Protein AF-A0A7K4B1U3-F1 (afdb_monomer_lite)

pLDDT: mean 92.95, std 7.36, range [60.16, 98.25]

Secondary structure (DSSP, 8-state):
-------EEE-TTS-EEEE---HHHHHHHHHHHHHHHHHHHHHHTTTS----HHHHGGG-

Structure (mmCIF, N/CA/C/O backbone):
data_AF-A0A7K4B1U3-F1
#
_entry.id   AF-A0A7K4B1U3-F1
#
loop_
_atom_site.group_PDB
_atom_site.id
_atom_site.type_symbol
_atom_site.label_atom_id
_atom_site.label_alt_id
_atom_site.label_comp_id
_atom_site.label_asym_id
_atom_site.label_entity_id
_atom_site.label_seq_id
_atom_site.pdbx_PDB_ins_code
_atom_site.Cartn_x
_atom_site.Cartn_y
_atom_site.Cartn_z
_atom_site.occupancy
_atom_site.B_iso_or_equiv
_atom_site.auth_seq_id
_atom_site.auth_comp_id
_atom_site.auth_asym_id
_atom_site.auth_atom_id
_atom_site.pdbx_PDB_model_num
ATOM 1 N N . MET A 1 1 ? -16.296 -3.892 -7.832 1.00 60.16 1 MET A N 1
ATOM 2 C CA . MET A 1 1 ? -15.944 -3.258 -6.545 1.00 60.16 1 MET A CA 1
ATOM 3 C C . MET A 1 1 ? -15.234 -4.318 -5.723 1.00 60.16 1 MET A C 1
ATOM 5 O O . MET A 1 1 ? -15.726 -5.439 -5.724 1.00 60.16 1 MET A O 1
ATOM 9 N N . LEU A 1 2 ? -14.058 -4.036 -5.151 1.00 66.81 2 LEU A N 1
ATOM 10 C CA . LEU A 1 2 ? -13.382 -5.010 -4.285 1.00 66.81 2 LEU A CA 1
ATOM 11 C C . LEU A 1 2 ? -14.302 -5.313 -3.096 1.00 66.81 2 LEU A C 1
ATOM 13 O O . LEU A 1 2 ? -14.838 -4.381 -2.499 1.00 66.81 2 LEU A O 1
ATOM 17 N N . ASP A 1 3 ? -14.509 -6.593 -2.792 1.00 77.62 3 ASP A N 1
ATOM 18 C CA . ASP A 1 3 ? -15.326 -7.042 -1.659 1.00 77.62 3 ASP A CA 1
ATOM 19 C C . ASP A 1 3 ? -14.533 -6.873 -0.355 1.00 77.62 3 ASP A C 1
ATOM 21 O O . ASP A 1 3 ? -14.032 -7.825 0.238 1.00 77.62 3 ASP A O 1
ATOM 25 N N . ILE A 1 4 ? -14.300 -5.614 0.017 1.00 83.62 4 ILE A N 1
ATOM 26 C CA . ILE A 1 4 ? -13.599 -5.243 1.244 1.00 83.62 4 ILE A CA 1
ATOM 27 C C . ILE A 1 4 ? -14.656 -4.994 2.306 1.00 83.62 4 ILE A C 1
ATOM 29 O O . ILE A 1 4 ? -15.483 -4.084 2.194 1.00 83.62 4 ILE A O 1
ATOM 33 N N . ARG A 1 5 ? -14.614 -5.796 3.367 1.00 84.31 5 ARG A N 1
ATOM 34 C CA . ARG A 1 5 ? -15.535 -5.648 4.488 1.00 84.31 5 ARG A CA 1
ATOM 35 C C . ARG A 1 5 ? -15.238 -4.350 5.236 1.00 84.31 5 ARG A C 1
ATOM 37 O O . ARG A 1 5 ? -14.200 -4.218 5.875 1.00 84.31 5 ARG A O 1
ATOM 44 N N . HIS A 1 6 ? -16.173 -3.406 5.190 1.00 82.94 6 HIS A N 1
ATOM 45 C CA . HIS A 1 6 ? -16.013 -2.115 5.850 1.00 82.94 6 HIS A CA 1
ATOM 46 C C . HIS A 1 6 ? -16.350 -2.216 7.344 1.00 82.94 6 HIS A C 1
ATOM 48 O O . HIS A 1 6 ? -17.505 -2.420 7.721 1.00 82.94 6 HIS A O 1
ATOM 54 N N . GLN A 1 7 ? -15.333 -2.078 8.193 1.00 92.12 7 GLN A N 1
ATOM 55 C CA . GLN A 1 7 ? -15.460 -2.000 9.648 1.00 92.12 7 GLN A CA 1
ATOM 56 C C . GLN A 1 7 ? -14.615 -0.832 10.156 1.00 92.12 7 GLN A C 1
ATOM 58 O O . GLN A 1 7 ? -13.470 -0.670 9.738 1.00 92.12 7 GLN A O 1
ATOM 63 N N . SER A 1 8 ? -15.171 -0.028 11.062 1.00 93.69 8 SER A N 1
ATOM 64 C CA . SER A 1 8 ? -14.531 1.186 11.575 1.00 93.69 8 SER A CA 1
ATOM 65 C C . SER A 1 8 ? -14.537 1.243 13.096 1.00 93.69 8 SER A C 1
ATOM 67 O O . SER A 1 8 ? -15.487 0.797 13.736 1.00 93.69 8 SER A O 1
ATOM 69 N N . ILE A 1 9 ? -13.503 1.863 13.654 1.00 96.56 9 ILE A N 1
ATOM 70 C CA . ILE A 1 9 ? -13.418 2.248 15.062 1.00 96.56 9 ILE A CA 1
ATOM 71 C C . ILE A 1 9 ? -13.886 3.700 15.160 1.00 96.56 9 ILE A C 1
ATOM 73 O O . ILE A 1 9 ? -13.406 4.554 14.411 1.00 96.56 9 ILE A O 1
ATOM 77 N N . THR A 1 10 ? -14.819 3.986 16.064 1.00 97.19 10 THR A N 1
ATOM 78 C CA . THR A 1 10 ? -15.360 5.332 16.303 1.00 97.19 10 THR A CA 1
ATOM 79 C C . THR A 1 10 ? -14.902 5.890 17.646 1.00 97.19 10 THR A C 1
ATOM 81 O O . THR A 1 10 ? -14.798 5.147 18.620 1.00 97.19 10 THR A O 1
ATOM 84 N N . SER A 1 11 ? -14.652 7.200 17.703 1.00 96.31 11 SER A N 1
ATOM 85 C CA . SER A 1 11 ? -14.439 7.939 18.951 1.00 96.31 11 SER A CA 1
ATOM 86 C C . SER A 1 11 ? -15.721 8.020 19.787 1.00 96.31 11 SER A C 1
ATOM 88 O O . SER A 1 11 ? -16.805 7.681 19.309 1.00 96.31 11 SER A O 1
ATOM 90 N N . GLU A 1 12 ? -15.611 8.527 21.018 1.00 95.25 12 GLU A N 1
ATOM 91 C CA . GLU A 1 12 ? -16.768 8.776 21.895 1.00 95.25 12 GLU A CA 1
ATOM 92 C C . GLU A 1 12 ? -17.800 9.724 21.259 1.00 95.25 12 GLU A C 1
ATOM 94 O O . GLU A 1 12 ? -18.999 9.489 21.366 1.00 95.25 12 GLU A O 1
ATOM 99 N N . ASP A 1 13 ? -17.342 10.720 20.492 1.00 96.44 13 ASP A N 1
ATOM 100 C CA . ASP A 1 13 ? -18.199 11.643 19.728 1.00 96.44 13 ASP A CA 1
ATOM 101 C C . ASP A 1 13 ? -18.806 11.014 18.453 1.00 96.44 13 ASP A C 1
ATOM 103 O O . ASP A 1 13 ? -19.390 11.714 17.622 1.00 96.44 13 ASP A O 1
ATOM 107 N N . GLY A 1 14 ? -18.614 9.709 18.232 1.00 93.75 14 GLY A N 1
ATOM 108 C CA . GLY A 1 14 ? -19.130 8.981 17.071 1.00 93.75 14 GLY A CA 1
ATOM 109 C C . GLY A 1 14 ? -18.367 9.222 15.764 1.00 93.75 14 GLY A C 1
ATOM 110 O O . GLY A 1 14 ? -18.849 8.840 14.697 1.00 93.75 14 GLY A O 1
ATOM 111 N N . LYS A 1 15 ? -17.180 9.840 15.8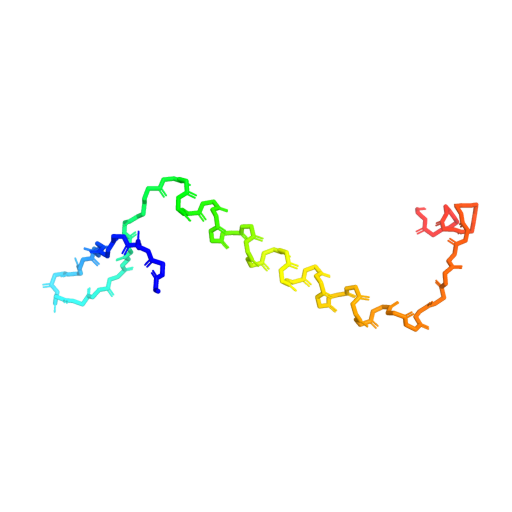04 1.00 96.00 15 LYS A N 1
ATOM 112 C CA . LYS A 1 15 ? -16.371 10.091 14.598 1.00 96.00 15 LYS A CA 1
ATOM 113 C C . LYS A 1 15 ? -15.512 8.868 14.263 1.00 96.00 15 LYS A C 1
ATOM 115 O O . LYS A 1 15 ? -14.849 8.359 15.163 1.00 96.00 15 LYS A O 1
ATOM 120 N N . PRO A 1 16 ? -15.459 8.394 13.005 1.00 95.31 16 PRO A N 1
ATOM 121 C CA . PRO A 1 16 ? -14.521 7.345 12.612 1.00 95.31 16 PRO A CA 1
ATOM 122 C C . PRO A 1 16 ? -13.076 7.807 12.825 1.00 95.31 16 PRO A C 1
ATOM 124 O O . PRO A 1 16 ? -12.686 8.866 12.337 1.00 95.31 16 PRO A O 1
ATOM 127 N N . VAL A 1 17 ? -12.289 7.015 13.550 1.00 96.94 17 VAL A N 1
ATOM 128 C CA . VAL A 1 17 ? -10.868 7.286 13.843 1.00 96.94 17 VAL A CA 1
ATOM 129 C C . VAL A 1 17 ? -9.935 6.205 13.304 1.00 96.94 17 VAL A C 1
ATOM 131 O O . VAL A 1 17 ? -8.724 6.399 13.273 1.00 96.94 17 VAL A O 1
ATOM 134 N N . GLY A 1 18 ? -10.480 5.073 12.858 1.00 95.44 18 GLY A N 1
ATOM 135 C CA . GLY A 1 18 ? -9.704 3.989 12.267 1.00 95.44 18 GLY A CA 1
ATOM 136 C C . GLY A 1 18 ? -10.580 2.964 11.559 1.00 95.44 18 GLY A C 1
ATOM 137 O O . GLY A 1 18 ? -11.808 2.995 11.669 1.00 95.44 18 GLY A O 1
ATOM 138 N N . VAL A 1 19 ? -9.939 2.040 10.846 1.00 94.38 19 VAL A N 1
ATOM 139 C CA . VAL A 1 19 ? -10.585 0.911 10.164 1.00 94.38 19 VAL A CA 1
ATOM 140 C C . VAL A 1 19 ? -10.006 -0.410 10.649 1.00 94.38 19 VAL A C 1
ATOM 142 O O . VAL A 1 19 ? -8.848 -0.475 11.056 1.00 94.38 19 VAL A O 1
ATOM 145 N N . ILE A 1 20 ? -10.821 -1.460 10.604 1.00 94.44 20 ILE A N 1
ATOM 146 C CA . ILE A 1 20 ? -10.400 -2.826 10.910 1.00 94.44 20 ILE A CA 1
ATOM 147 C C . ILE A 1 20 ? -10.388 -3.607 9.603 1.00 94.44 20 ILE A C 1
ATOM 149 O O . ILE A 1 20 ? -11.416 -3.733 8.938 1.00 94.44 20 ILE A O 1
ATOM 153 N N . LEU A 1 21 ? -9.222 -4.143 9.261 1.00 93.94 21 LEU A N 1
ATOM 154 C CA . LEU A 1 21 ? -8.995 -4.974 8.087 1.00 93.94 21 LEU A CA 1
ATOM 155 C C . LEU A 1 21 ? -8.406 -6.307 8.538 1.00 93.94 21 LEU A C 1
ATOM 157 O O . LEU A 1 21 ? -7.649 -6.357 9.511 1.00 93.94 21 LEU A O 1
ATOM 161 N N . ASP A 1 22 ? -8.739 -7.387 7.835 1.00 93.38 22 ASP A N 1
ATOM 162 C CA . ASP A 1 22 ? -7.958 -8.610 7.964 1.00 93.38 22 ASP A CA 1
ATOM 163 C C . ASP A 1 22 ? -6.552 -8.390 7.384 1.00 93.38 22 ASP A C 1
ATOM 165 O O . ASP A 1 22 ? -6.316 -7.512 6.546 1.00 93.38 22 ASP A O 1
ATOM 169 N N . ILE A 1 23 ? -5.604 -9.188 7.866 1.00 95.06 23 ILE A N 1
ATOM 170 C CA . ILE A 1 23 ? -4.189 -8.998 7.556 1.00 95.06 23 ILE A CA 1
ATOM 171 C C . ILE A 1 23 ? -3.881 -9.168 6.062 1.00 95.06 23 ILE A C 1
ATOM 173 O O . ILE A 1 23 ? -2.981 -8.502 5.550 1.00 95.06 23 ILE A O 1
ATOM 177 N N . ASP A 1 24 ? -4.624 -10.019 5.354 1.00 94.25 24 ASP A N 1
ATOM 178 C CA . ASP A 1 24 ? -4.389 -10.286 3.936 1.00 94.25 24 ASP A CA 1
ATOM 179 C C . ASP A 1 24 ? -4.892 -9.122 3.081 1.00 94.25 24 ASP A C 1
ATOM 181 O O . ASP A 1 24 ? -4.195 -8.674 2.165 1.00 94.25 24 ASP A O 1
ATOM 185 N N . THR A 1 25 ? -6.054 -8.565 3.426 1.00 93.44 25 THR A N 1
ATOM 186 C CA . THR A 1 25 ? -6.565 -7.334 2.816 1.00 93.44 25 THR A CA 1
ATOM 187 C C . THR A 1 25 ? -5.618 -6.160 3.054 1.00 93.44 25 THR A C 1
ATOM 189 O O . THR A 1 25 ? -5.311 -5.437 2.106 1.00 93.44 25 THR A O 1
ATOM 192 N N . PHE A 1 26 ? -5.108 -5.983 4.278 1.00 94.31 26 PHE A N 1
ATOM 193 C CA . PHE A 1 26 ? -4.150 -4.916 4.592 1.00 94.31 26 PHE A CA 1
ATOM 194 C C . PHE A 1 26 ? -2.875 -5.019 3.739 1.00 94.31 26 PHE A C 1
ATOM 196 O O . PHE A 1 26 ? -2.541 -4.081 3.016 1.00 94.31 26 PHE A O 1
ATOM 203 N N . LYS A 1 27 ? -2.226 -6.189 3.718 1.00 96.31 27 LYS A N 1
ATOM 204 C CA . LYS A 1 27 ? -1.010 -6.421 2.916 1.00 96.31 27 LYS A CA 1
ATOM 205 C C . LYS A 1 27 ? -1.244 -6.256 1.418 1.00 96.31 27 LYS A C 1
ATOM 207 O O . LYS A 1 27 ? -0.357 -5.822 0.687 1.00 96.31 27 LYS A O 1
ATOM 212 N N . LYS A 1 28 ? -2.431 -6.629 0.934 1.00 94.50 28 LYS A N 1
ATOM 213 C CA . LYS A 1 28 ? -2.798 -6.428 -0.470 1.00 94.50 28 LYS A CA 1
ATOM 214 C C . LYS A 1 28 ? -2.875 -4.942 -0.815 1.00 94.50 28 LYS A C 1
ATOM 216 O O . LYS A 1 28 ? -2.461 -4.572 -1.909 1.00 94.50 28 LYS A O 1
ATOM 221 N N . ILE A 1 29 ? -3.389 -4.111 0.092 1.00 94.56 29 ILE A N 1
ATOM 222 C CA . ILE A 1 29 ? -3.413 -2.655 -0.084 1.00 94.56 29 ILE A CA 1
ATOM 223 C C . ILE A 1 29 ? -1.985 -2.103 -0.104 1.00 94.56 29 ILE A C 1
ATOM 225 O O . ILE A 1 29 ? -1.662 -1.366 -1.032 1.00 94.56 29 ILE A O 1
ATOM 229 N N . GLU A 1 30 ? -1.131 -2.499 0.848 1.00 96.81 30 GLU A N 1
ATOM 230 C CA . GLU A 1 30 ? 0.283 -2.081 0.878 1.00 96.81 30 GLU A CA 1
ATOM 231 C C . GL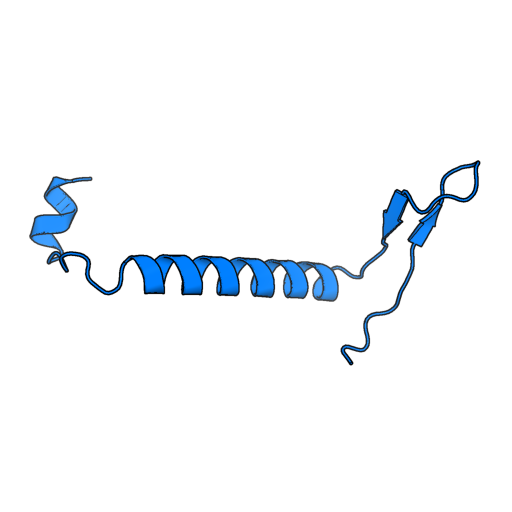U A 1 30 ? 0.989 -2.405 -0.437 1.00 96.81 30 GLU A C 1
ATOM 233 O O . GLU A 1 30 ? 1.516 -1.504 -1.083 1.00 96.81 30 GLU A O 1
ATOM 238 N N . ARG A 1 31 ? 0.892 -3.657 -0.902 1.00 97.88 31 ARG A N 1
ATOM 239 C CA . ARG A 1 31 ? 1.517 -4.079 -2.161 1.00 97.88 31 ARG A CA 1
ATOM 240 C C . ARG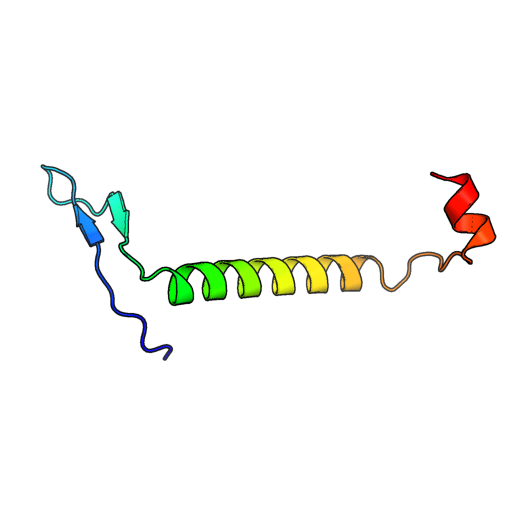 A 1 31 ? 1.056 -3.245 -3.353 1.00 97.88 31 ARG A C 1
ATOM 242 O O . ARG A 1 31 ? 1.873 -2.863 -4.173 1.00 97.88 31 ARG A O 1
ATOM 249 N N . ILE A 1 32 ? -0.241 -2.953 -3.463 1.00 96.94 32 ILE A N 1
ATOM 250 C CA . ILE A 1 32 ? -0.757 -2.145 -4.578 1.00 96.94 32 ILE A CA 1
ATOM 251 C C . ILE A 1 32 ? -0.164 -0.730 -4.547 1.00 96.94 32 ILE A C 1
ATOM 253 O O . ILE A 1 32 ? 0.154 -0.180 -5.600 1.00 96.94 32 ILE A O 1
ATOM 257 N N . ILE A 1 33 ? -0.023 -0.139 -3.358 1.00 98.06 33 ILE A N 1
ATOM 258 C CA . ILE A 1 33 ? 0.562 1.198 -3.197 1.00 98.06 33 ILE A CA 1
ATOM 259 C C . ILE A 1 33 ? 2.058 1.172 -3.538 1.00 98.06 33 ILE A C 1
ATOM 261 O O . ILE A 1 33 ? 2.525 2.048 -4.265 1.00 98.06 33 ILE A O 1
ATOM 265 N N . GLU A 1 34 ? 2.790 0.167 -3.057 1.00 98.12 34 GLU A N 1
ATOM 266 C CA . GLU A 1 34 ? 4.216 -0.027 -3.345 1.00 98.12 34 GLU A CA 1
ATOM 267 C C . GLU A 1 34 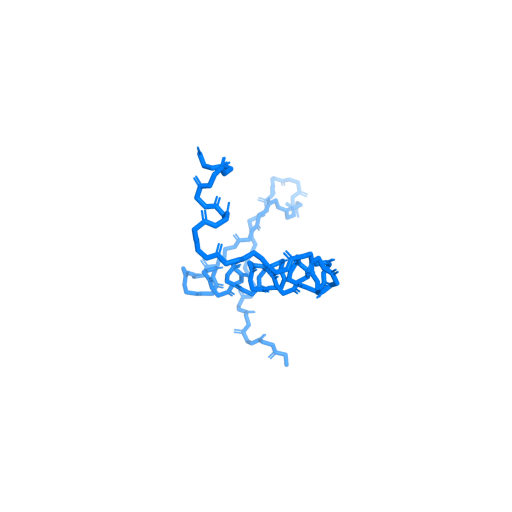? 4.470 -0.253 -4.839 1.00 98.12 34 GLU A C 1
ATOM 269 O O . GLU A 1 34 ? 5.300 0.440 -5.423 1.00 98.12 34 GLU A O 1
ATOM 274 N N . ASP A 1 35 ? 3.716 -1.156 -5.471 1.00 98.25 35 ASP A N 1
ATOM 275 C CA . ASP A 1 35 ? 3.827 -1.467 -6.899 1.00 98.25 35 ASP A CA 1
ATOM 276 C C . ASP A 1 35 ? 3.532 -0.226 -7.755 1.00 98.25 35 ASP A C 1
ATOM 278 O O . ASP A 1 35 ? 4.230 0.037 -8.735 1.00 98.25 35 ASP A O 1
ATOM 282 N N . TYR A 1 36 ? 2.525 0.571 -7.376 1.00 97.94 36 TYR A N 1
ATOM 283 C CA . TYR A 1 36 ? 2.213 1.828 -8.056 1.00 97.94 36 TYR A CA 1
ATOM 284 C C . TYR A 1 36 ? 3.346 2.851 -7.914 1.00 97.94 36 TYR A C 1
ATOM 286 O O . TYR A 1 36 ? 3.754 3.459 -8.905 1.00 97.94 36 TYR A O 1
ATOM 294 N N . GLY A 1 37 ? 3.863 3.033 -6.696 1.00 97.81 37 GLY A N 1
ATOM 295 C CA . GLY A 1 37 ? 4.979 3.939 -6.435 1.00 97.81 37 GLY A CA 1
ATOM 296 C C . GLY A 1 37 ? 6.229 3.536 -7.213 1.00 97.81 37 GLY A C 1
ATOM 297 O O . GLY A 1 37 ? 6.838 4.373 -7.872 1.00 97.81 37 GLY A O 1
ATOM 298 N N . LEU A 1 38 ? 6.565 2.245 -7.209 1.00 98.00 38 LEU A N 1
ATOM 299 C CA . LEU A 1 38 ? 7.686 1.705 -7.970 1.00 98.00 38 LEU A CA 1
ATOM 300 C C . LEU A 1 38 ? 7.505 1.921 -9.475 1.00 98.00 38 LEU A C 1
ATOM 302 O O . LEU A 1 38 ? 8.423 2.409 -10.125 1.00 98.00 38 LEU A O 1
ATOM 306 N N . ALA A 1 39 ? 6.330 1.607 -10.026 1.00 98.12 39 ALA A N 1
ATOM 307 C CA . ALA A 1 39 ? 6.052 1.816 -11.446 1.00 98.12 39 ALA A CA 1
ATOM 308 C C . ALA A 1 39 ? 6.199 3.292 -11.849 1.00 98.12 39 ALA A C 1
ATOM 310 O O . ALA A 1 39 ? 6.708 3.582 -12.929 1.00 98.12 39 ALA A O 1
ATOM 311 N N . HIS A 1 40 ? 5.792 4.219 -10.977 1.00 97.56 40 HIS A N 1
ATOM 312 C CA . HIS A 1 40 ? 5.966 5.649 -11.210 1.00 97.56 40 HIS A CA 1
ATOM 313 C C . HIS A 1 40 ? 7.443 6.051 -11.228 1.00 97.56 40 HIS A C 1
ATOM 315 O O . HIS A 1 40 ? 7.883 6.670 -12.190 1.00 97.56 40 HIS A O 1
ATOM 321 N N . LEU A 1 41 ? 8.218 5.624 -10.226 1.00 97.31 41 LEU A N 1
ATOM 322 C CA . LEU A 1 41 ? 9.658 5.892 -10.159 1.00 97.31 41 LEU A CA 1
ATOM 323 C C . LEU A 1 41 ? 10.412 5.300 -11.359 1.00 97.31 41 LEU A C 1
ATOM 325 O O . LEU A 1 41 ? 11.331 5.917 -11.884 1.00 97.31 41 LEU A O 1
ATOM 329 N N . MET A 1 42 ? 10.010 4.113 -11.818 1.00 96.06 42 MET A N 1
ATOM 330 C CA . MET A 1 42 ? 10.586 3.492 -13.012 1.00 96.06 42 MET A CA 1
ATOM 331 C C . MET A 1 42 ? 10.270 4.280 -14.287 1.00 96.06 42 MET A C 1
ATOM 333 O O . MET A 1 42 ? 11.126 4.367 -15.158 1.00 96.06 42 MET A O 1
ATOM 337 N N . ALA A 1 43 ? 9.063 4.840 -14.400 1.00 96.81 43 ALA A N 1
ATOM 338 C CA . ALA A 1 43 ? 8.687 5.679 -15.535 1.00 96.81 43 ALA A CA 1
ATOM 339 C C . ALA A 1 43 ? 9.430 7.026 -15.523 1.00 96.81 43 ALA A C 1
ATOM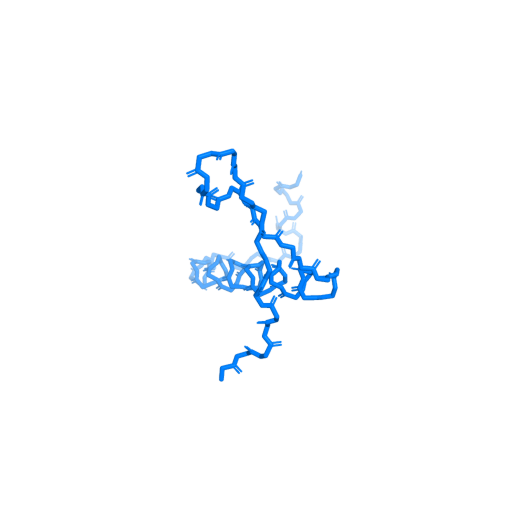 341 O O . ALA A 1 43 ? 9.822 7.516 -16.575 1.00 96.81 43 ALA A O 1
ATOM 342 N N . GLU A 1 44 ? 9.656 7.615 -14.345 1.00 96.31 44 GLU A N 1
ATOM 343 C CA . GLU A 1 44 ? 10.463 8.837 -14.209 1.00 96.31 44 GLU A CA 1
ATOM 344 C C . GLU A 1 44 ? 11.922 8.624 -14.637 1.00 96.31 44 GLU A C 1
ATOM 346 O O . GLU A 1 44 ? 12.524 9.533 -15.200 1.00 96.31 44 GLU A O 1
ATOM 351 N N . ALA A 1 45 ? 12.465 7.425 -14.412 1.00 94.12 45 ALA A N 1
ATOM 352 C CA . ALA A 1 45 ? 13.833 7.050 -14.765 1.00 94.12 45 ALA A CA 1
ATOM 353 C C . ALA A 1 45 ? 13.969 6.419 -16.170 1.00 94.12 45 ALA A C 1
ATOM 355 O O . ALA A 1 45 ? 15.023 5.870 -16.488 1.00 94.12 45 ALA A O 1
ATOM 356 N N . GLU A 1 46 ? 12.925 6.437 -17.010 1.00 94.19 46 GLU A N 1
ATOM 357 C CA . GLU A 1 46 ? 12.940 5.761 -18.323 1.00 94.19 46 GLU A CA 1
ATOM 358 C C . GLU A 1 46 ? 14.013 6.327 -19.269 1.00 94.19 46 GLU A C 1
ATOM 360 O O . GLU A 1 46 ? 14.666 5.569 -19.987 1.00 94.19 46 GLU A O 1
ATOM 365 N N . ASP A 1 47 ? 14.220 7.645 -19.231 1.00 95.00 47 ASP A N 1
ATOM 366 C CA . ASP A 1 47 ? 15.194 8.357 -20.066 1.00 95.00 47 ASP A CA 1
ATOM 367 C C . ASP A 1 47 ? 16.574 8.520 -19.392 1.00 95.00 47 ASP A C 1
ATOM 369 O O . ASP A 1 47 ? 17.479 9.133 -19.972 1.00 95.00 47 ASP A O 1
ATOM 373 N N . ASP A 1 48 ? 16.754 7.993 -18.175 1.00 94.25 48 ASP A N 1
ATOM 374 C CA . ASP A 1 48 ? 18.025 8.072 -17.455 1.00 94.25 48 ASP A CA 1
ATOM 375 C C . ASP A 1 48 ? 19.103 7.184 -18.102 1.00 94.25 48 ASP A C 1
ATOM 377 O O . ASP A 1 48 ? 18.841 6.195 -18.793 1.00 94.25 48 ASP A O 1
ATOM 381 N N . GLU A 1 49 ? 20.3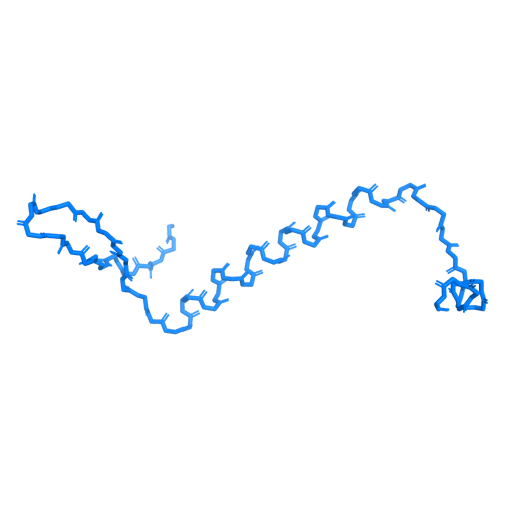70 7.530 -17.860 1.00 93.31 49 GLU A N 1
ATOM 382 C CA . GLU A 1 49 ? 21.503 6.749 -18.352 1.00 93.31 49 GLU A CA 1
ATOM 383 C C . GLU A 1 49 ? 21.493 5.327 -17.767 1.00 93.31 49 GLU A C 1
ATOM 385 O O . GLU A 1 49 ? 21.591 5.117 -16.555 1.00 93.31 49 GLU A O 1
ATOM 390 N N . ILE A 1 50 ? 21.447 4.324 -18.648 1.00 92.12 50 ILE A N 1
ATOM 391 C CA . ILE A 1 50 ? 21.569 2.919 -18.258 1.00 92.12 50 ILE A CA 1
ATOM 392 C C . ILE A 1 50 ? 23.046 2.589 -18.057 1.00 92.12 50 ILE A C 1
ATOM 394 O O . ILE A 1 50 ? 23.799 2.422 -19.016 1.00 92.12 50 ILE A O 1
ATOM 398 N N . LEU A 1 51 ? 23.443 2.428 -16.798 1.00 93.38 51 LEU A N 1
ATOM 399 C CA . LEU A 1 51 ? 24.802 2.039 -16.438 1.00 93.38 51 LEU A CA 1
ATOM 400 C C . LEU A 1 51 ? 24.989 0.520 -16.471 1.00 93.38 51 LEU A C 1
ATOM 402 O O . LEU A 1 51 ? 24.174 -0.251 -15.948 1.00 93.38 51 LEU A O 1
ATOM 406 N N . GLY A 1 52 ? 26.123 0.075 -17.014 1.00 94.62 52 GLY A N 1
ATOM 407 C CA . GLY A 1 52 ? 26.568 -1.303 -16.852 1.00 94.62 52 GLY A CA 1
ATOM 408 C C . GLY A 1 52 ? 26.938 -1.601 -15.395 1.00 94.62 52 GLY A C 1
ATOM 409 O O . GLY A 1 52 ? 27.281 -0.710 -14.618 1.00 94.62 52 GLY A O 1
ATOM 410 N N . ARG A 1 53 ? 26.942 -2.883 -15.008 1.00 93.19 53 ARG A N 1
ATOM 411 C CA . ARG A 1 53 ? 27.276 -3.304 -13.632 1.00 93.19 53 ARG A CA 1
ATOM 412 C C . ARG A 1 53 ? 28.599 -2.714 -13.126 1.00 93.19 53 ARG A C 1
ATOM 414 O O . ARG A 1 53 ? 28.675 -2.293 -11.979 1.00 93.19 53 ARG A O 1
ATOM 421 N N . GLU A 1 54 ? 29.643 -2.714 -13.954 1.00 95.88 54 GLU A N 1
ATOM 422 C CA . GLU A 1 54 ? 30.964 -2.196 -13.565 1.00 95.88 54 GLU A CA 1
ATOM 423 C C . GLU A 1 54 ? 30.983 -0.675 -13.376 1.00 95.88 54 GLU A C 1
ATOM 425 O O . GLU A 1 54 ? 31.761 -0.170 -12.572 1.00 95.88 54 GLU A O 1
ATOM 430 N N . GLU A 1 55 ? 30.135 0.056 -14.096 1.00 94.94 55 GLU A N 1
ATOM 431 C CA . GLU A 1 55 ? 30.008 1.510 -13.987 1.00 94.94 55 GLU A CA 1
ATOM 432 C C . GLU A 1 55 ? 29.173 1.882 -12.766 1.00 94.94 55 GLU A C 1
ATOM 434 O O . GLU A 1 55 ? 29.611 2.703 -11.966 1.00 94.94 55 GLU A O 1
ATOM 439 N N . ALA A 1 56 ? 28.046 1.198 -12.557 1.00 93.75 56 ALA A N 1
ATOM 440 C CA . ALA A 1 56 ? 27.187 1.380 -11.390 1.00 93.75 56 ALA A CA 1
ATOM 441 C C . ALA A 1 56 ? 27.932 1.122 -10.066 1.00 93.75 56 ALA A C 1
ATOM 443 O O . ALA A 1 56 ? 27.788 1.884 -9.111 1.00 93.75 56 ALA A O 1
ATOM 444 N N . LEU A 1 57 ? 28.796 0.099 -10.016 1.00 94.81 57 LEU A N 1
ATOM 445 C CA . LEU A 1 57 ? 29.610 -0.213 -8.832 1.00 94.81 57 LEU A CA 1
ATOM 446 C C . LEU A 1 57 ? 30.597 0.902 -8.443 1.00 94.81 57 LEU A C 1
ATOM 448 O O . LEU A 1 57 ? 31.079 0.899 -7.314 1.00 94.81 57 LEU A O 1
ATOM 452 N N . LYS A 1 58 ? 30.903 1.858 -9.332 1.00 95.25 58 LYS A N 1
ATOM 453 C CA . LYS A 1 58 ? 31.754 3.019 -9.005 1.00 95.25 58 LYS A CA 1
ATOM 454 C C . LYS A 1 58 ? 31.027 4.077 -8.166 1.00 95.25 58 LYS A C 1
ATOM 456 O O . LYS A 1 58 ? 31.690 4.960 -7.631 1.00 95.25 58 LYS A O 1
ATOM 461 N N . PHE A 1 59 ? 29.699 3.993 -8.067 1.00 85.56 59 PHE A N 1
ATOM 462 C CA . PHE A 1 59 ? 28.842 4.912 -7.308 1.00 85.56 59 PHE A CA 1
ATOM 463 C C . PHE A 1 59 ? 28.336 4.321 -5.976 1.00 85.56 59 PHE A C 1
ATOM 465 O O . PHE A 1 59 ? 27.567 4.984 -5.283 1.00 85.56 59 PHE A O 1
ATOM 472 N N . SER A 1 60 ? 28.718 3.079 -5.643 1.00 71.44 60 SER A N 1
ATOM 473 C CA . SER A 1 60 ? 28.331 2.379 -4.402 1.00 71.44 60 SER A CA 1
ATOM 474 C C . SER A 1 60 ? 29.244 2.684 -3.217 1.00 71.44 60 SER A C 1
ATOM 476 O O . SER A 1 60 ? 30.453 2.914 -3.439 1.00 71.44 60 SER A O 1
#

Sequence (60 aa):
MLDIRHQSITSEDGKPVGVILDIDTFKKIERIIEDYGLAHLMAEAEDDEILGREEALKFS

Radius of gyration: 20.28 Å; chains: 1; bounding box: 51×22×42 Å

Foldseek 3Di:
DPPFDWAFDADPVRHTPGTDGDPVVVVVVVVVVVVVVVVVVCVVCVPPDDDDPVRVVVVD